Protein AF-A0A6P4HRE0-F1 (afdb_monomer_lite)

Foldseek 3Di:
DQPQPQAAQPPRDRDPPWDFQQPDWDQAPNDTGGNLVLVQLQDDPPDDRDDPPDSTHRIHHPVVSVVSRVSSNVSVVCVVVVVVVVVVVVVVVVVVVVVVVVVVVPPDPPDDDPDDDDDDDDDDDDDDDDDDDDDDDDDDD

Radius of gyration: 43.81 Å; chains: 1; bounding box: 73×57×119 Å

Organism: Drosophila kikkawai (NCBI:txid30033)

Sequence (141 aa):
MDIFENLCRTCGNECLDLLNIYEVSVKALDKTVFVAEMLSSCLPTGFPALQPTDAYPKLICRICLKKLTLVYEFNQQWVGAHSEFNVALKFEERRKRSLASKSQDLKVPELLKPREVPELPRISPEAGGAKSRSMFSAKGL

Structure (mmCIF, N/CA/C/O backbone):
data_AF-A0A6P4HRE0-F1
#
_entry.id   AF-A0A6P4HRE0-F1
#
loop_
_atom_site.group_PDB
_atom_site.id
_atom_site.type_symbol
_atom_site.label_atom_id
_atom_site.label_alt_id
_atom_site.label_comp_id
_atom_site.label_asym_id
_atom_site.label_entity_id
_atom_site.label_seq_id
_atom_site.pdbx_PDB_ins_code
_atom_site.Cartn_x
_atom_site.Cartn_y
_atom_site.Cartn_z
_atom_site.occupancy
_atom_site.B_iso_or_equiv
_atom_site.auth_seq_id
_atom_site.auth_comp_id
_atom_site.auth_asym_id
_atom_site.auth_atom_id
_atom_site.pdbx_PDB_model_num
ATOM 1 N N . MET A 1 1 ? 25.900 0.052 -15.544 1.00 49.25 1 MET A N 1
ATOM 2 C CA . MET A 1 1 ? 24.795 -0.862 -15.876 1.00 49.25 1 MET A CA 1
ATOM 3 C C . MET A 1 1 ? 24.064 -1.085 -14.572 1.00 49.25 1 MET A C 1
ATOM 5 O O . MET A 1 1 ? 24.671 -1.657 -13.671 1.00 49.25 1 MET A O 1
ATOM 9 N N . ASP A 1 2 ? 22.873 -0.506 -14.409 1.00 59.31 2 ASP A N 1
ATOM 10 C CA . ASP A 1 2 ? 22.105 -0.693 -13.179 1.00 59.31 2 ASP A CA 1
ATOM 11 C C . ASP A 1 2 ? 21.544 -2.116 -13.196 1.00 59.31 2 ASP A C 1
ATOM 13 O O . ASP A 1 2 ? 20.750 -2.489 -14.057 1.00 59.31 2 ASP A O 1
ATOM 17 N N . ILE A 1 3 ? 21.975 -2.942 -12.246 1.00 68.88 3 ILE A N 1
ATOM 18 C CA . ILE A 1 3 ? 21.598 -4.363 -12.152 1.00 68.88 3 ILE A CA 1
ATOM 19 C C . ILE A 1 3 ? 20.085 -4.586 -11.957 1.00 68.88 3 ILE A C 1
ATOM 21 O O . ILE A 1 3 ? 19.619 -5.719 -12.025 1.00 68.88 3 ILE A O 1
ATOM 25 N N . PHE A 1 4 ? 19.311 -3.521 -11.722 1.00 74.31 4 PHE A N 1
ATOM 26 C CA . PHE A 1 4 ? 17.879 -3.570 -11.430 1.00 74.31 4 PHE A CA 1
ATOM 27 C C . PHE A 1 4 ? 16.985 -2.914 -12.489 1.00 74.31 4 PHE A C 1
ATOM 29 O O . PHE A 1 4 ? 15.779 -2.834 -12.257 1.00 74.31 4 PHE A O 1
ATOM 36 N N . GLU A 1 5 ? 17.522 -2.475 -13.636 1.00 71.88 5 GLU A N 1
ATOM 37 C CA . GLU A 1 5 ? 16.743 -1.764 -14.673 1.00 71.88 5 GLU A CA 1
ATOM 38 C C . GLU A 1 5 ? 15.496 -2.536 -15.138 1.00 71.88 5 GLU A C 1
ATOM 40 O O . GLU A 1 5 ? 14.516 -1.915 -15.535 1.00 71.88 5 GLU A O 1
ATOM 45 N N . ASN A 1 6 ? 15.486 -3.870 -15.016 1.00 84.62 6 ASN A N 1
ATOM 46 C CA . ASN A 1 6 ? 14.369 -4.719 -15.439 1.00 84.62 6 ASN A CA 1
ATOM 47 C C . ASN A 1 6 ? 13.772 -5.590 -14.323 1.00 84.62 6 ASN A C 1
ATOM 49 O O . ASN A 1 6 ? 13.006 -6.507 -14.612 1.00 84.62 6 ASN A O 1
ATOM 53 N N . LEU A 1 7 ? 14.092 -5.334 -13.050 1.00 94.69 7 LEU A N 1
ATOM 54 C CA . LEU A 1 7 ? 13.613 -6.161 -11.937 1.00 94.69 7 LEU A CA 1
ATOM 55 C C . LEU A 1 7 ? 12.434 -5.513 -11.208 1.00 94.69 7 LEU A C 1
ATOM 57 O O . LEU A 1 7 ? 12.468 -4.349 -10.811 1.00 94.69 7 LEU A O 1
ATOM 61 N N . CYS A 1 8 ? 11.377 -6.290 -10.976 1.00 96.12 8 CYS A N 1
ATOM 62 C CA . CYS A 1 8 ? 10.251 -5.836 -10.168 1.00 96.12 8 CYS A CA 1
ATOM 63 C C . CYS A 1 8 ? 10.596 -5.894 -8.669 1.00 96.12 8 CYS A C 1
ATOM 65 O O . CYS A 1 8 ? 10.872 -6.966 -8.135 1.00 96.12 8 CYS A O 1
ATOM 67 N N . ARG A 1 9 ? 10.444 -4.775 -7.951 1.00 93.81 9 ARG A N 1
ATOM 68 C CA . ARG A 1 9 ? 10.691 -4.633 -6.501 1.00 93.81 9 ARG A CA 1
ATOM 69 C C . ARG A 1 9 ? 9.932 -5.647 -5.644 1.00 93.81 9 ARG A C 1
ATOM 71 O O . ARG A 1 9 ? 10.416 -6.023 -4.585 1.00 93.81 9 ARG A O 1
ATOM 78 N N . THR A 1 10 ? 8.748 -6.072 -6.085 1.00 94.31 10 THR A N 1
ATOM 79 C CA . THR A 1 10 ? 7.885 -6.983 -5.317 1.00 94.31 10 THR A CA 1
ATOM 80 C C . THR A 1 10 ? 8.158 -8.465 -5.577 1.00 94.31 10 THR A C 1
ATOM 82 O O . THR A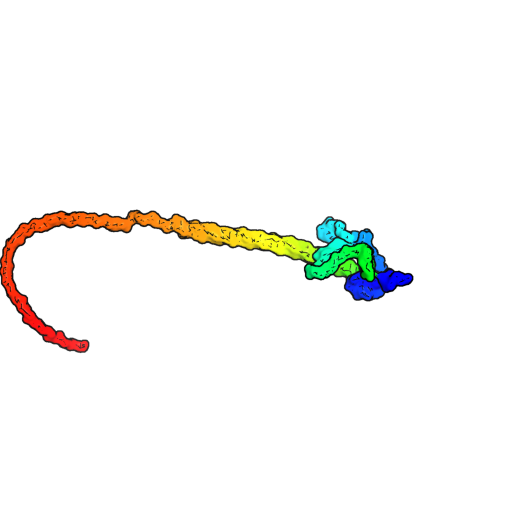 1 10 ? 8.238 -9.227 -4.622 1.00 94.31 10 THR A O 1
ATOM 85 N N . CYS A 1 11 ? 8.253 -8.910 -6.837 1.00 95.38 11 CYS A N 1
ATOM 86 C CA . CYS A 1 11 ? 8.453 -10.332 -7.148 1.00 95.38 11 CYS A CA 1
ATOM 87 C C . CYS A 1 11 ? 9.910 -10.720 -7.416 1.00 95.38 11 CYS A C 1
ATOM 89 O O . CYS A 1 11 ? 10.188 -11.909 -7.500 1.00 95.38 11 CYS A O 1
ATOM 91 N N . GLY A 1 12 ? 10.818 -9.753 -7.578 1.00 94.12 12 GLY A N 1
ATOM 92 C CA . GLY A 1 12 ? 12.234 -10.005 -7.852 1.00 94.12 12 GLY A CA 1
ATOM 93 C C . GLY A 1 12 ? 12.530 -10.595 -9.233 1.00 94.12 12 GLY A C 1
ATOM 94 O O . GLY A 1 12 ? 13.676 -10.936 -9.494 1.00 94.12 12 GLY A O 1
ATOM 95 N N . ASN A 1 13 ? 11.529 -10.715 -10.108 1.00 95.00 13 ASN A N 1
ATOM 96 C CA . ASN A 1 13 ? 11.688 -11.269 -11.451 1.00 95.00 13 ASN A CA 1
ATOM 97 C C . ASN A 1 13 ? 11.901 -10.170 -12.490 1.00 95.00 13 ASN A C 1
ATOM 99 O O . ASN A 1 13 ? 11.394 -9.050 -12.335 1.00 95.00 13 ASN A O 1
ATOM 103 N N . GLU A 1 14 ? 12.548 -10.541 -13.595 1.00 94.06 14 GLU A N 1
ATOM 104 C CA . GLU A 1 14 ? 12.536 -9.739 -14.813 1.00 94.06 14 GLU A CA 1
ATOM 105 C C . GLU A 1 14 ? 11.124 -9.707 -15.396 1.00 94.06 14 GLU A C 1
ATOM 107 O O . GLU A 1 14 ? 10.478 -10.743 -15.571 1.00 94.06 14 GLU A O 1
ATOM 112 N N . CYS A 1 15 ? 10.602 -8.506 -15.623 1.00 92.81 15 CYS A N 1
ATOM 113 C CA . CYS A 1 15 ? 9.229 -8.298 -16.070 1.00 92.81 15 CYS A CA 1
ATOM 114 C C . CYS A 1 15 ? 9.183 -7.272 -17.201 1.00 92.81 15 CYS A C 1
ATOM 116 O O . CYS A 1 15 ? 9.962 -6.326 -17.224 1.00 92.81 15 CYS A O 1
ATOM 118 N N . LEU A 1 16 ? 8.206 -7.422 -18.094 1.00 88.69 16 LEU A N 1
ATOM 119 C CA . LEU A 1 16 ? 7.876 -6.405 -19.091 1.00 88.69 16 LEU A CA 1
ATOM 120 C C . LEU A 1 16 ? 6.963 -5.327 -18.482 1.00 88.69 16 LEU A C 1
ATOM 122 O O . LEU A 1 16 ? 6.269 -5.576 -17.490 1.00 88.69 16 LEU A O 1
ATOM 126 N N . ASP A 1 17 ? 6.946 -4.144 -19.101 1.00 89.00 17 ASP A N 1
ATOM 127 C CA . ASP A 1 17 ? 6.072 -3.013 -18.749 1.00 89.00 17 ASP A CA 1
ATOM 128 C C . ASP A 1 17 ? 6.136 -2.611 -17.271 1.00 89.00 17 ASP A C 1
ATOM 130 O O . ASP A 1 17 ? 5.123 -2.471 -16.572 1.00 89.00 17 ASP A O 1
ATOM 134 N N . LEU A 1 18 ? 7.363 -2.462 -16.794 1.00 94.81 18 LEU A N 1
ATOM 135 C CA . LEU A 1 18 ? 7.682 -2.002 -15.457 1.00 94.81 18 LEU A CA 1
ATOM 136 C C . LEU A 1 18 ? 7.347 -0.516 -15.274 1.00 94.81 18 LEU A C 1
ATOM 138 O O . LEU A 1 18 ? 7.504 0.299 -16.178 1.00 94.81 18 LEU A O 1
ATOM 142 N N . LEU A 1 19 ? 6.881 -0.172 -14.077 1.00 96.19 19 LEU A N 1
ATOM 143 C CA . LEU A 1 19 ? 6.424 1.168 -13.715 1.00 96.19 19 LEU A CA 1
ATOM 144 C C . LEU A 1 19 ? 7.222 1.698 -12.525 1.00 96.19 19 LEU A C 1
ATOM 146 O O . LEU A 1 19 ? 7.431 0.960 -11.564 1.00 96.19 19 LEU A O 1
ATOM 150 N N . ASN A 1 20 ? 7.627 2.969 -12.551 1.00 95.31 20 ASN A N 1
ATOM 151 C CA . ASN A 1 20 ? 8.346 3.588 -11.437 1.00 95.31 20 ASN A CA 1
ATOM 152 C C . ASN A 1 20 ? 7.418 3.796 -10.227 1.00 95.31 20 ASN A C 1
ATOM 154 O O . ASN A 1 20 ? 6.399 4.486 -10.311 1.00 95.31 20 ASN A O 1
ATOM 158 N N . ILE A 1 21 ? 7.781 3.201 -9.086 1.00 96.25 21 ILE A N 1
ATOM 159 C CA . ILE A 1 21 ? 6.965 3.204 -7.862 1.00 96.25 21 ILE A CA 1
ATOM 160 C C . ILE A 1 21 ? 6.804 4.593 -7.229 1.00 96.25 21 ILE A C 1
ATOM 162 O O . ILE A 1 21 ? 5.880 4.784 -6.439 1.00 96.25 21 ILE A O 1
ATOM 166 N N . TYR A 1 22 ? 7.673 5.552 -7.560 1.00 95.94 22 TYR A N 1
ATOM 167 C CA . TYR A 1 22 ? 7.601 6.929 -7.054 1.00 95.94 22 TYR A CA 1
ATOM 168 C C . TYR A 1 22 ? 6.852 7.887 -7.981 1.00 95.94 22 TYR A C 1
ATOM 170 O O . TYR A 1 22 ? 6.525 8.993 -7.567 1.00 95.94 22 TYR A O 1
ATOM 178 N N . GLU A 1 23 ? 6.572 7.477 -9.216 1.00 95.81 23 GLU A N 1
ATOM 179 C CA . GLU A 1 23 ? 5.945 8.339 -10.227 1.00 95.81 23 GLU A CA 1
ATOM 180 C C . GLU A 1 23 ? 4.504 7.920 -10.527 1.00 95.81 23 GLU A C 1
ATOM 182 O O . GLU A 1 23 ? 3.673 8.747 -10.900 1.00 95.81 23 GLU A O 1
ATOM 187 N N . VAL A 1 24 ? 4.183 6.636 -10.354 1.00 96.56 24 VAL A N 1
ATOM 188 C CA . VAL A 1 24 ? 2.863 6.100 -10.691 1.00 96.56 24 VAL A CA 1
ATOM 189 C C . VAL A 1 24 ? 1.900 6.185 -9.510 1.00 96.56 24 VAL A C 1
ATOM 191 O O . VAL A 1 24 ? 2.226 5.836 -8.373 1.00 96.56 24 VAL A O 1
ATOM 194 N N . SER A 1 25 ? 0.668 6.596 -9.814 1.00 96.88 25 SER A N 1
ATOM 195 C CA . SER A 1 25 ? -0.478 6.530 -8.912 1.00 96.88 25 SER A CA 1
ATOM 196 C C . SER A 1 25 ? -1.595 5.665 -9.495 1.00 96.88 25 SER A C 1
ATOM 198 O O . SER A 1 25 ? -1.719 5.501 -10.711 1.00 96.88 25 SER A O 1
ATOM 200 N N . VAL A 1 26 ? -2.393 5.064 -8.613 1.00 96.12 26 VAL A N 1
ATOM 201 C CA . VAL A 1 26 ? -3.499 4.165 -8.958 1.00 96.12 26 VAL A CA 1
ATOM 202 C C . VAL A 1 26 ? -4.739 4.572 -8.173 1.00 96.12 26 VAL A C 1
ATOM 204 O O . VAL A 1 26 ? -4.643 5.059 -7.048 1.00 96.12 26 VAL A O 1
ATOM 207 N N . LYS A 1 27 ? -5.918 4.373 -8.767 1.00 96.12 27 LYS A N 1
ATOM 208 C CA . LYS A 1 27 ? -7.191 4.559 -8.072 1.00 96.12 27 LYS A CA 1
ATOM 209 C C . LYS A 1 27 ? -7.462 3.360 -7.149 1.00 96.12 27 LYS A C 1
ATOM 211 O O . LYS A 1 27 ? -7.508 2.234 -7.635 1.00 96.12 27 LYS A O 1
ATOM 216 N N . ALA A 1 28 ? -7.656 3.613 -5.857 1.00 94.00 28 ALA A N 1
ATOM 217 C CA . ALA A 1 28 ? -7.993 2.635 -4.822 1.00 94.00 28 ALA A CA 1
ATOM 218 C C . ALA A 1 28 ? -9.017 3.241 -3.843 1.00 94.00 28 ALA A C 1
ATOM 220 O O . ALA A 1 28 ? -8.829 4.375 -3.400 1.00 94.00 28 ALA A O 1
ATOM 221 N N . LEU A 1 29 ? -10.103 2.525 -3.519 1.00 89.69 29 LEU A N 1
ATOM 222 C CA . LEU A 1 29 ? -11.205 3.020 -2.656 1.00 89.69 29 LEU A CA 1
ATOM 223 C C . LEU A 1 29 ? -11.657 4.462 -2.992 1.00 89.69 29 LEU A C 1
ATOM 225 O O . LEU A 1 29 ? -11.786 5.315 -2.114 1.00 89.69 29 LEU A O 1
ATOM 229 N N . ASP A 1 30 ? -11.820 4.749 -4.285 1.00 90.19 30 ASP A N 1
ATOM 230 C CA . ASP A 1 30 ? -12.186 6.065 -4.838 1.00 90.19 30 ASP A CA 1
ATOM 231 C C . ASP A 1 30 ? -11.187 7.213 -4.649 1.00 90.19 30 ASP A C 1
ATOM 233 O O . ASP A 1 30 ? -11.487 8.362 -4.978 1.00 90.19 30 ASP A O 1
ATOM 237 N N . LYS A 1 31 ? -9.960 6.912 -4.225 1.00 94.00 31 LYS A N 1
ATOM 238 C CA . LYS A 1 31 ? -8.869 7.883 -4.107 1.00 94.00 31 LYS A CA 1
ATOM 239 C C . LYS A 1 31 ? -7.719 7.512 -5.028 1.00 94.00 31 LYS A C 1
ATOM 241 O O . LYS A 1 31 ? -7.478 6.341 -5.299 1.00 94.00 31 LYS A O 1
ATOM 246 N N . THR A 1 32 ? -6.993 8.511 -5.505 1.00 96.69 32 THR A N 1
ATOM 247 C CA . THR A 1 32 ? -5.733 8.296 -6.221 1.00 96.69 32 THR A CA 1
ATOM 248 C C . THR A 1 32 ? -4.603 8.223 -5.201 1.00 96.69 32 THR A C 1
ATOM 250 O O . THR A 1 32 ? -4.428 9.161 -4.428 1.00 96.69 32 THR A O 1
ATOM 253 N N . VAL A 1 33 ? -3.856 7.120 -5.195 1.00 97.00 33 VAL A N 1
ATOM 254 C CA . VAL A 1 33 ? -2.797 6.830 -4.215 1.00 97.00 33 VAL A CA 1
ATOM 255 C C . VAL A 1 33 ? -1.508 6.472 -4.951 1.00 97.00 33 VAL A C 1
ATOM 257 O O . VAL A 1 33 ? -1.541 5.760 -5.958 1.00 97.00 33 VAL A O 1
ATOM 260 N N . PHE A 1 34 ? -0.364 6.965 -4.474 1.00 97.44 34 PHE A N 1
ATOM 261 C CA . PHE A 1 34 ? 0.940 6.632 -5.054 1.00 97.44 34 PHE A CA 1
ATOM 262 C C . PHE A 1 34 ? 1.373 5.210 -4.692 1.00 97.44 34 PHE A C 1
ATOM 264 O O . PHE A 1 34 ? 1.187 4.753 -3.565 1.00 97.44 34 PHE A O 1
ATOM 271 N N . VAL A 1 35 ? 2.029 4.516 -5.624 1.00 97.25 35 VAL A N 1
ATOM 272 C CA . VAL A 1 35 ? 2.471 3.127 -5.405 1.00 97.25 35 VAL A CA 1
ATOM 273 C C . VAL A 1 35 ? 3.432 3.005 -4.215 1.00 97.25 35 VAL A C 1
ATOM 275 O O . VAL A 1 35 ? 3.305 2.074 -3.418 1.00 97.25 35 VAL A O 1
ATOM 278 N N . ALA A 1 36 ? 4.362 3.950 -4.048 1.00 96.00 36 ALA A N 1
ATOM 279 C CA . ALA A 1 36 ? 5.272 3.990 -2.902 1.00 96.00 36 ALA A CA 1
ATOM 280 C C . ALA A 1 36 ? 4.538 4.099 -1.551 1.00 96.00 36 ALA A C 1
ATOM 282 O O . ALA A 1 36 ? 4.943 3.465 -0.571 1.00 96.00 36 ALA A O 1
ATOM 283 N N . GLU A 1 37 ? 3.442 4.859 -1.498 1.00 95.31 37 GLU A N 1
ATOM 284 C CA . GLU A 1 37 ? 2.594 4.980 -0.309 1.00 95.31 37 GLU A CA 1
ATOM 285 C C . GLU A 1 37 ? 1.872 3.659 -0.022 1.00 95.31 37 GLU A C 1
ATOM 287 O O . GLU A 1 37 ? 1.895 3.166 1.108 1.00 95.31 37 GLU A O 1
ATOM 292 N N . MET A 1 38 ? 1.311 3.030 -1.061 1.00 96.31 38 MET A N 1
ATOM 293 C CA . MET A 1 38 ? 0.643 1.733 -0.935 1.00 96.31 38 MET A CA 1
ATOM 294 C C . MET A 1 38 ? 1.594 0.674 -0.370 1.00 96.31 38 MET A C 1
ATOM 296 O O . MET A 1 38 ? 1.248 0.013 0.609 1.00 96.31 38 MET A O 1
ATOM 300 N N . LEU A 1 39 ? 2.808 0.562 -0.926 1.00 95.31 39 LEU A N 1
ATOM 301 C CA . LEU A 1 39 ? 3.852 -0.331 -0.412 1.00 95.31 39 LEU A CA 1
ATOM 302 C C . LEU A 1 39 ? 4.154 -0.039 1.059 1.00 95.31 39 LEU A C 1
ATOM 304 O O . LEU A 1 39 ? 4.098 -0.949 1.879 1.00 95.31 39 LEU A O 1
ATOM 308 N N . SER A 1 40 ? 4.412 1.225 1.403 1.00 93.69 40 SER A N 1
ATOM 309 C CA . SER A 1 40 ? 4.773 1.621 2.769 1.00 93.69 40 SER A CA 1
ATOM 310 C C . SER A 1 40 ? 3.689 1.269 3.791 1.00 93.69 40 SER A C 1
ATOM 312 O O . SER A 1 40 ? 4.007 0.825 4.889 1.00 93.69 40 SER A O 1
ATOM 314 N N . SER A 1 41 ? 2.413 1.404 3.424 1.00 92.69 41 SER A N 1
ATOM 315 C CA . SER A 1 41 ? 1.286 1.077 4.310 1.00 92.69 41 SER A CA 1
ATOM 316 C C . SER A 1 41 ? 1.055 -0.425 4.520 1.00 92.69 41 SER A C 1
ATOM 318 O O . SER A 1 41 ? 0.399 -0.811 5.486 1.00 92.69 41 SER A O 1
ATOM 320 N N . CYS A 1 42 ? 1.556 -1.267 3.611 1.00 92.44 42 CYS A N 1
ATOM 321 C CA . CYS A 1 42 ? 1.340 -2.715 3.627 1.00 92.44 42 CYS A CA 1
ATOM 322 C C . CYS A 1 42 ? 2.560 -3.500 4.134 1.00 92.44 42 CYS A C 1
ATOM 324 O O . CYS A 1 42 ? 2.499 -4.726 4.228 1.00 92.44 42 CYS A O 1
ATOM 326 N N . LEU A 1 43 ? 3.676 -2.828 4.430 1.00 88.00 43 LEU A N 1
ATOM 327 C CA . LEU A 1 43 ? 4.867 -3.477 4.968 1.00 88.00 43 LEU A CA 1
ATOM 328 C C . LEU A 1 43 ? 4.681 -3.825 6.456 1.00 88.00 43 LEU A C 1
ATOM 330 O O . LEU A 1 43 ? 4.126 -3.023 7.210 1.00 88.00 43 LEU A O 1
ATOM 334 N N . PRO A 1 44 ? 5.174 -4.993 6.911 1.00 85.69 44 PRO A N 1
ATOM 335 C CA . PRO A 1 44 ? 5.178 -5.336 8.327 1.00 85.69 44 PRO A CA 1
ATOM 336 C C . PRO A 1 44 ? 5.974 -4.335 9.167 1.00 85.69 44 PRO A C 1
ATOM 338 O O . PRO A 1 44 ? 6.978 -3.770 8.723 1.00 85.69 44 PRO A O 1
ATOM 341 N N . THR A 1 45 ? 5.581 -4.186 10.429 1.00 85.75 45 THR A N 1
ATOM 342 C CA . THR A 1 45 ? 6.329 -3.395 11.406 1.00 85.75 45 THR A CA 1
ATOM 343 C C . THR A 1 45 ? 7.759 -3.932 11.531 1.00 85.75 45 THR A C 1
ATOM 345 O O . THR A 1 45 ? 7.958 -5.120 11.776 1.00 85.75 45 THR A O 1
ATOM 348 N N . GLY A 1 46 ? 8.758 -3.062 11.362 1.00 83.12 46 GLY A N 1
ATOM 349 C CA . GLY A 1 46 ? 10.180 -3.429 11.423 1.00 83.12 46 GLY A CA 1
ATOM 350 C C . GLY A 1 46 ? 10.862 -3.599 10.063 1.00 83.12 46 GLY A C 1
ATOM 351 O O . GLY A 1 46 ? 12.080 -3.758 10.022 1.00 83.12 46 GLY A O 1
ATOM 352 N N . PHE A 1 47 ? 10.124 -3.512 8.952 1.00 83.62 47 PHE A N 1
ATOM 353 C CA . PHE A 1 47 ? 10.747 -3.392 7.635 1.00 83.62 47 PHE A CA 1
ATOM 354 C C . PHE A 1 47 ? 11.324 -1.979 7.424 1.00 83.62 47 PHE A C 1
ATOM 356 O O . PHE A 1 47 ? 10.703 -1.003 7.857 1.00 83.62 47 PHE A O 1
ATOM 363 N N . PRO A 1 48 ? 12.486 -1.834 6.755 1.00 85.56 48 PRO A N 1
ATOM 364 C CA . PRO A 1 48 ? 13.030 -0.522 6.425 1.00 85.56 48 PRO A CA 1
ATOM 365 C C . PRO A 1 48 ? 12.038 0.301 5.604 1.00 85.56 48 PRO A C 1
ATOM 367 O O . PRO A 1 48 ? 11.384 -0.219 4.696 1.00 85.56 48 PRO A O 1
ATOM 370 N N . ALA A 1 49 ? 11.959 1.598 5.904 1.00 86.06 49 ALA A N 1
ATOM 371 C CA . ALA A 1 49 ? 11.152 2.523 5.122 1.00 86.06 49 ALA A CA 1
ATOM 372 C C . ALA A 1 49 ? 11.629 2.552 3.663 1.00 86.06 49 ALA A C 1
ATOM 374 O O . ALA A 1 49 ? 12.828 2.498 3.386 1.00 86.06 49 ALA A O 1
ATOM 375 N N . LEU A 1 50 ? 10.683 2.681 2.734 1.00 90.25 50 LEU A N 1
ATOM 376 C CA . LEU A 1 50 ? 10.980 2.813 1.313 1.00 90.25 50 LEU A CA 1
ATOM 377 C C . LEU A 1 50 ? 11.687 4.155 1.064 1.00 90.25 50 LEU A C 1
ATOM 379 O O . LEU A 1 50 ? 11.147 5.198 1.429 1.00 90.25 50 LEU A O 1
ATOM 383 N N . GLN A 1 51 ? 12.871 4.150 0.442 1.00 89.38 51 GLN A N 1
ATOM 384 C CA . GLN A 1 51 ? 13.634 5.380 0.183 1.00 89.38 51 GLN A CA 1
ATOM 385 C C . GLN A 1 51 ? 14.028 5.483 -1.296 1.00 89.38 51 GLN A C 1
ATOM 387 O O . GLN A 1 51 ? 14.586 4.526 -1.841 1.00 89.38 51 GLN A O 1
ATOM 392 N N . PRO A 1 52 ? 13.821 6.635 -1.965 1.00 90.50 52 PRO A N 1
ATOM 393 C CA . PRO A 1 52 ? 14.242 6.824 -3.357 1.00 90.50 52 PRO A CA 1
ATOM 394 C C . PRO A 1 52 ? 15.732 6.559 -3.583 1.00 90.50 52 PRO A C 1
ATOM 396 O O . PRO A 1 52 ? 16.117 6.071 -4.638 1.00 90.50 52 PRO A O 1
ATOM 399 N N . THR A 1 53 ? 16.552 6.791 -2.560 1.00 90.50 53 THR A N 1
ATOM 400 C CA . THR A 1 53 ? 18.003 6.581 -2.571 1.00 90.50 53 THR A CA 1
ATOM 401 C C . THR A 1 53 ? 18.436 5.157 -2.208 1.00 90.50 53 THR A C 1
ATOM 403 O O . THR A 1 53 ? 19.630 4.875 -2.231 1.00 90.50 53 THR A O 1
ATOM 406 N N . ASP A 1 54 ? 17.508 4.247 -1.864 1.00 89.62 54 ASP A N 1
ATOM 407 C CA . ASP A 1 54 ? 17.869 2.861 -1.533 1.00 89.62 54 ASP A CA 1
ATOM 408 C C . ASP A 1 54 ? 18.421 2.091 -2.750 1.00 89.62 54 ASP A C 1
ATOM 410 O O . ASP A 1 54 ? 18.082 2.394 -3.892 1.00 89.62 54 ASP A O 1
ATOM 414 N N . ALA A 1 55 ? 19.276 1.095 -2.511 1.00 88.69 55 ALA A N 1
ATOM 415 C CA . ALA A 1 55 ? 19.952 0.326 -3.563 1.00 88.69 55 ALA A CA 1
ATOM 416 C C . ALA A 1 55 ? 19.122 -0.865 -4.085 1.00 88.69 55 ALA A C 1
ATOM 418 O O . ALA A 1 55 ? 19.674 -1.876 -4.506 1.00 88.69 55 ALA A O 1
ATOM 419 N N . TYR A 1 56 ? 17.796 -0.787 -4.005 1.00 90.38 56 TYR A N 1
ATOM 420 C CA . TYR A 1 56 ? 16.885 -1.852 -4.424 1.00 90.38 56 TYR A CA 1
ATOM 421 C C . TYR A 1 56 ? 16.095 -1.423 -5.673 1.00 90.38 56 TYR A C 1
ATOM 423 O O . TYR A 1 56 ? 16.067 -0.233 -5.994 1.00 90.38 56 TYR A O 1
ATOM 431 N N . PRO A 1 57 ? 15.388 -2.341 -6.364 1.00 93.44 57 PRO A N 1
ATOM 432 C CA . PRO A 1 57 ? 14.625 -1.986 -7.558 1.00 93.44 57 PRO A CA 1
ATOM 433 C C . PRO A 1 57 ? 13.590 -0.879 -7.315 1.00 93.44 57 PRO A C 1
ATOM 435 O O . PRO A 1 57 ? 12.905 -0.861 -6.287 1.00 93.44 57 PRO A O 1
ATOM 438 N N . LYS A 1 58 ? 13.453 0.037 -8.279 1.00 94.00 58 LYS A N 1
ATOM 439 C CA . LYS A 1 58 ? 12.500 1.167 -8.224 1.00 94.00 58 LYS A CA 1
ATOM 440 C C . LYS A 1 58 ? 11.251 0.944 -9.066 1.00 94.00 58 LYS A C 1
ATOM 442 O O . LYS A 1 58 ? 10.410 1.829 -9.197 1.00 94.00 58 LYS A O 1
ATOM 447 N N . LEU A 1 59 ? 11.139 -0.245 -9.643 1.00 95.69 59 LEU A N 1
ATOM 448 C CA . LEU A 1 59 ? 10.120 -0.581 -10.613 1.00 95.69 59 LEU A CA 1
ATOM 449 C C . LEU A 1 59 ? 9.167 -1.649 -10.075 1.00 95.69 59 LEU A C 1
ATOM 451 O O . LEU A 1 59 ? 9.567 -2.523 -9.308 1.00 95.69 59 LEU A O 1
ATOM 455 N N . ILE A 1 60 ? 7.908 -1.613 -10.499 1.00 96.94 60 ILE A N 1
ATOM 456 C CA . ILE A 1 60 ? 6.897 -2.629 -10.192 1.00 96.94 60 ILE A CA 1
ATOM 457 C C . ILE A 1 60 ? 6.239 -3.126 -11.478 1.00 96.94 60 ILE A C 1
ATOM 459 O O . ILE A 1 60 ? 5.925 -2.340 -12.371 1.00 96.94 60 ILE A O 1
ATOM 463 N N . CYS A 1 61 ? 6.009 -4.434 -11.588 1.00 97.12 61 CYS A N 1
ATOM 464 C CA . CYS A 1 61 ? 5.275 -4.987 -12.723 1.00 97.12 61 CYS A CA 1
ATOM 465 C C . CYS A 1 61 ? 3.761 -4.838 -12.521 1.00 97.12 61 CYS A C 1
ATOM 467 O O . CYS A 1 61 ? 3.258 -4.804 -11.392 1.00 97.12 61 CYS A O 1
ATOM 469 N N . ARG A 1 62 ? 2.995 -4.819 -13.617 1.00 96.19 62 ARG A N 1
ATOM 470 C CA . ARG A 1 62 ? 1.530 -4.640 -13.573 1.00 96.19 62 ARG A CA 1
ATOM 471 C C . ARG A 1 62 ? 0.801 -5.707 -12.748 1.00 96.19 62 ARG A C 1
ATOM 473 O O . ARG A 1 62 ? -0.231 -5.416 -12.149 1.00 96.19 62 ARG A O 1
ATOM 480 N N . ILE A 1 63 ? 1.322 -6.935 -12.703 1.00 96.56 63 ILE A N 1
ATOM 481 C CA . ILE A 1 63 ? 0.740 -8.031 -11.911 1.00 96.56 63 ILE A CA 1
ATOM 482 C C . ILE A 1 63 ? 0.904 -7.747 -10.414 1.00 96.56 63 ILE A C 1
ATOM 484 O O . ILE A 1 63 ? -0.065 -7.844 -9.661 1.00 96.56 63 ILE A O 1
ATOM 488 N N . CYS A 1 64 ? 2.111 -7.374 -9.983 1.00 97.31 64 CYS A N 1
ATOM 489 C CA . CYS A 1 64 ? 2.379 -7.006 -8.595 1.00 97.31 64 CYS A CA 1
ATOM 490 C C . CYS A 1 64 ? 1.622 -5.745 -8.188 1.00 97.31 64 CYS A C 1
ATOM 492 O O . CYS A 1 64 ? 1.100 -5.707 -7.081 1.00 97.31 64 CYS A O 1
ATOM 494 N N . LEU A 1 65 ? 1.475 -4.773 -9.091 1.00 97.19 65 LEU A N 1
ATOM 495 C CA . LEU A 1 65 ? 0.673 -3.581 -8.839 1.00 97.19 65 LEU A CA 1
ATOM 496 C C . LEU A 1 65 ? -0.801 -3.923 -8.579 1.00 97.19 65 LEU A C 1
ATOM 498 O O . LEU A 1 65 ? -1.352 -3.488 -7.577 1.00 97.19 65 LEU A O 1
ATOM 502 N N . LYS A 1 66 ? -1.419 -4.773 -9.411 1.00 97.06 66 LYS A N 1
ATOM 503 C CA . LYS A 1 66 ? -2.802 -5.238 -9.187 1.00 97.06 66 LYS A CA 1
ATOM 504 C C . LYS A 1 66 ? -2.965 -5.940 -7.836 1.00 97.06 66 LYS A C 1
ATOM 506 O O . LYS A 1 66 ? -3.931 -5.684 -7.124 1.00 97.06 66 LYS A O 1
ATOM 511 N N . LYS A 1 67 ? -2.021 -6.816 -7.472 1.00 97.56 67 LYS A N 1
ATOM 512 C CA . LYS A 1 67 ? -2.028 -7.502 -6.168 1.00 97.56 67 LYS A CA 1
ATOM 513 C C . LYS A 1 67 ? -1.874 -6.512 -5.013 1.00 97.56 67 LYS A C 1
ATOM 515 O O . LYS A 1 67 ? -2.598 -6.618 -4.031 1.00 97.56 67 LYS A O 1
ATOM 520 N N . LEU A 1 68 ? -0.965 -5.547 -5.148 1.00 97.31 68 LEU A N 1
ATOM 521 C CA . LEU A 1 68 ?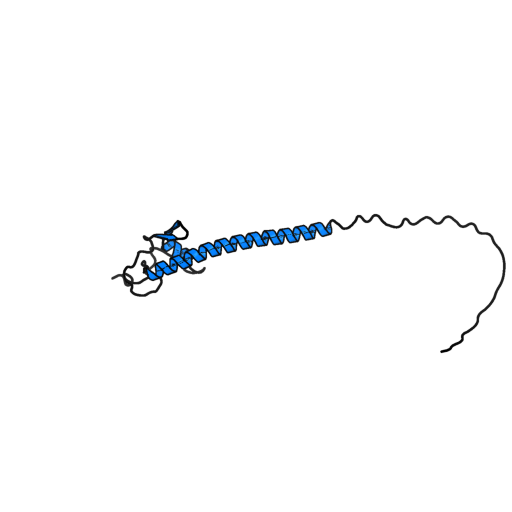 -0.747 -4.496 -4.160 1.00 97.31 68 LEU A CA 1
ATOM 522 C C . LEU A 1 68 ? -2.005 -3.648 -3.957 1.00 97.31 68 LEU A C 1
ATOM 524 O O . LEU A 1 68 ? -2.336 -3.360 -2.814 1.00 97.31 68 LEU A O 1
ATOM 528 N N . THR A 1 69 ? -2.731 -3.299 -5.024 1.00 97.56 69 THR A N 1
ATOM 529 C CA . THR A 1 69 ? -4.022 -2.605 -4.910 1.00 97.56 69 THR A CA 1
ATOM 530 C C . THR A 1 69 ? -5.000 -3.388 -4.050 1.00 97.56 69 THR A C 1
ATOM 532 O O . THR A 1 69 ? -5.484 -2.846 -3.066 1.00 97.56 69 THR A O 1
ATOM 535 N N . LEU A 1 70 ? -5.206 -4.677 -4.330 1.00 97.31 70 LEU A N 1
ATOM 536 C CA . LEU A 1 70 ? -6.114 -5.508 -3.532 1.00 97.31 70 LEU A CA 1
ATOM 537 C C . LEU A 1 70 ? -5.711 -5.568 -2.050 1.00 97.31 70 LEU A C 1
ATOM 539 O O . LEU A 1 70 ? -6.558 -5.440 -1.169 1.00 97.31 70 LEU A O 1
ATOM 543 N N . VAL A 1 71 ? -4.416 -5.742 -1.769 1.00 96.56 71 VAL A N 1
ATOM 544 C CA . VAL A 1 71 ? -3.897 -5.794 -0.392 1.00 96.56 71 VAL A CA 1
ATOM 545 C C . VAL A 1 71 ? -4.070 -4.452 0.319 1.00 96.56 71 VAL A C 1
ATOM 547 O O . VAL A 1 71 ? -4.485 -4.426 1.475 1.00 96.56 71 VAL A O 1
ATOM 550 N N . TYR A 1 72 ? -3.789 -3.343 -0.366 1.00 97.06 72 TYR A N 1
ATOM 551 C CA . TYR A 1 72 ? -3.95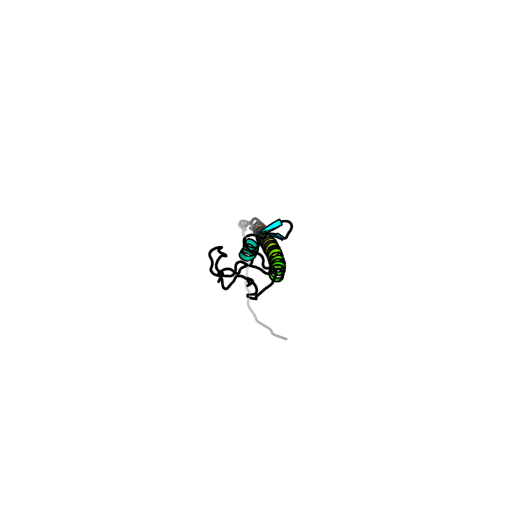2 -1.997 0.176 1.00 97.06 72 TYR A CA 1
ATOM 552 C C . TYR A 1 72 ? -5.407 -1.714 0.549 1.00 97.06 72 TYR A C 1
ATOM 554 O O . TYR A 1 72 ? -5.680 -1.299 1.673 1.00 97.06 72 TYR A O 1
ATOM 562 N N . GLU A 1 73 ? -6.344 -1.972 -0.366 1.00 96.94 73 GLU A N 1
ATOM 563 C CA . GLU A 1 73 ? -7.770 -1.734 -0.129 1.00 96.94 73 GLU A CA 1
ATOM 564 C C . GLU A 1 73 ? -8.284 -2.564 1.050 1.00 96.94 73 GLU A C 1
ATOM 566 O O . GLU A 1 73 ? -8.949 -2.029 1.940 1.00 96.94 73 GLU A O 1
ATOM 571 N N . PHE A 1 74 ? -7.899 -3.842 1.106 1.00 96.75 74 PHE A N 1
ATOM 572 C CA . PHE A 1 74 ? -8.205 -4.707 2.239 1.00 96.75 74 PHE A CA 1
ATOM 573 C C . PHE A 1 74 ? -7.631 -4.155 3.550 1.00 96.75 74 PHE A C 1
ATOM 575 O O . PHE A 1 74 ? -8.349 -4.079 4.544 1.00 96.75 74 PHE A O 1
ATOM 582 N N . ASN A 1 75 ? -6.363 -3.736 3.564 1.00 95.19 75 ASN A N 1
ATOM 583 C CA . ASN A 1 75 ? -5.712 -3.215 4.765 1.00 95.19 75 ASN A CA 1
ATOM 584 C C . ASN A 1 75 ? -6.403 -1.945 5.287 1.00 95.19 75 ASN A C 1
ATOM 586 O O . ASN A 1 75 ? -6.658 -1.832 6.484 1.00 95.19 75 ASN A O 1
ATOM 590 N N . GLN A 1 76 ? -6.770 -1.013 4.401 1.00 95.50 76 GLN A N 1
ATOM 591 C CA . GLN A 1 76 ? -7.489 0.205 4.791 1.00 95.50 76 GLN A CA 1
ATOM 592 C C . GLN A 1 76 ? -8.862 -0.111 5.396 1.00 95.50 76 GLN A C 1
ATOM 594 O O . GLN A 1 76 ? -9.219 0.425 6.447 1.00 95.50 76 GLN A O 1
ATOM 599 N N . GLN A 1 77 ? -9.616 -1.015 4.766 1.00 96.06 77 GLN A N 1
ATOM 600 C CA . GLN A 1 77 ? -10.911 -1.452 5.285 1.00 96.06 77 GLN A CA 1
ATOM 601 C C . GLN A 1 77 ? -10.770 -2.178 6.628 1.00 96.06 77 GLN A C 1
ATOM 603 O O . GLN A 1 77 ? -11.529 -1.904 7.556 1.00 96.06 77 GLN A O 1
ATOM 608 N N . TRP A 1 78 ? -9.775 -3.060 6.756 1.00 95.69 78 TRP A N 1
ATOM 609 C CA . TRP A 1 78 ? -9.480 -3.784 7.989 1.00 95.69 78 TRP A CA 1
ATOM 610 C C . TRP A 1 78 ? -9.142 -2.836 9.138 1.00 95.69 78 TRP A C 1
ATOM 612 O O . TRP A 1 78 ? -9.742 -2.938 10.205 1.00 95.69 78 TRP A O 1
ATOM 622 N N . VAL A 1 79 ? -8.218 -1.893 8.931 1.00 93.69 79 VAL A N 1
ATOM 623 C CA . VAL A 1 79 ? -7.823 -0.919 9.959 1.00 93.69 79 VAL A CA 1
ATOM 624 C C . VAL A 1 79 ? -9.020 -0.071 10.393 1.00 93.69 79 VAL A C 1
ATOM 626 O O . VAL A 1 79 ? -9.229 0.113 11.595 1.00 93.69 79 VAL A O 1
ATOM 629 N N . GLY A 1 80 ? -9.839 0.385 9.438 1.00 94.94 80 GLY A N 1
ATOM 630 C CA . GLY A 1 80 ? -11.080 1.111 9.716 1.00 94.94 80 GLY A CA 1
ATOM 631 C C . GLY A 1 80 ? -12.030 0.300 10.597 1.00 94.94 80 GLY A C 1
ATOM 632 O O . GLY A 1 80 ? -12.305 0.695 11.732 1.00 94.94 80 GLY A O 1
ATOM 633 N N . ALA A 1 81 ? -12.438 -0.881 10.133 1.00 97.12 81 ALA A N 1
ATOM 634 C CA . ALA A 1 81 ? -13.359 -1.756 10.857 1.00 97.12 81 ALA A CA 1
ATOM 635 C C . ALA A 1 81 ? -12.822 -2.174 12.237 1.00 97.12 81 ALA A C 1
ATOM 637 O O . ALA A 1 81 ? -13.558 -2.183 13.224 1.00 97.12 81 ALA A O 1
ATOM 638 N N . HIS A 1 82 ? -11.527 -2.479 12.339 1.00 96.69 82 HIS A N 1
ATOM 639 C CA . HIS A 1 82 ? -10.891 -2.849 13.600 1.00 96.69 82 HIS A CA 1
ATOM 640 C C . HIS A 1 82 ? -10.917 -1.692 14.611 1.00 96.69 82 HIS A C 1
ATOM 642 O O . HIS A 1 82 ? -11.158 -1.901 15.803 1.00 96.69 82 HIS A O 1
ATOM 648 N N . SER A 1 83 ? -10.707 -0.456 14.150 1.00 96.62 83 SER A N 1
ATOM 649 C CA . SER A 1 83 ? -10.785 0.732 15.004 1.00 96.62 83 SER A CA 1
ATOM 650 C C . SER A 1 83 ? -12.208 0.983 15.519 1.00 96.62 83 SER A C 1
ATOM 652 O O . SER A 1 83 ? -12.397 1.184 16.722 1.00 96.62 83 SER A O 1
ATOM 654 N N . GLU A 1 84 ? -13.213 0.886 14.645 1.00 96.75 84 GLU A N 1
ATOM 655 C CA . GLU A 1 84 ? -14.629 1.058 14.982 1.00 96.75 84 GLU A CA 1
ATOM 656 C C . GLU A 1 84 ? -15.095 -0.003 15.979 1.00 96.75 84 GLU A C 1
ATOM 658 O O . GLU A 1 84 ? -15.733 0.314 16.988 1.00 96.75 84 GLU A O 1
ATOM 663 N N . PHE A 1 85 ? -14.698 -1.255 15.754 1.00 97.25 85 PHE A N 1
ATOM 664 C CA . PHE A 1 85 ? -14.995 -2.358 16.654 1.00 97.25 85 PHE A CA 1
ATOM 665 C C . PHE A 1 85 ? -14.417 -2.125 18.057 1.00 97.25 85 PHE A C 1
ATOM 667 O O . PHE A 1 85 ? -15.123 -2.264 19.056 1.00 97.25 85 PHE A O 1
ATOM 674 N N . ASN A 1 86 ? -13.161 -1.682 18.157 1.00 95.88 86 ASN A N 1
ATOM 675 C CA . ASN A 1 86 ? -12.533 -1.378 19.446 1.00 95.88 86 ASN A CA 1
ATOM 676 C C . ASN A 1 86 ? -13.207 -0.209 20.182 1.00 95.88 86 ASN A C 1
ATOM 678 O O . ASN A 1 86 ? -13.264 -0.193 21.414 1.00 95.88 86 ASN A O 1
ATOM 682 N N . VAL A 1 87 ? -13.726 0.780 19.453 1.00 96.50 87 VAL A N 1
ATOM 683 C CA . VAL A 1 87 ? -14.521 1.864 20.044 1.00 96.50 87 VAL A CA 1
ATOM 684 C C . VAL A 1 87 ? -15.849 1.320 20.574 1.00 96.50 87 VAL A C 1
ATOM 686 O O . VAL A 1 87 ? -16.199 1.597 21.725 1.00 96.50 87 VAL A O 1
ATOM 689 N N . ALA A 1 88 ? -16.553 0.503 19.787 1.00 95.69 88 ALA A N 1
ATOM 690 C CA . ALA A 1 88 ? -17.809 -0.126 20.190 1.00 95.69 88 ALA A CA 1
ATOM 691 C C . ALA A 1 88 ? -17.642 -1.000 21.447 1.00 95.69 88 ALA A C 1
ATOM 693 O O . ALA A 1 88 ? -18.440 -0.888 22.382 1.00 95.69 88 ALA A O 1
ATOM 694 N N . LEU A 1 89 ? -16.562 -1.785 21.530 1.00 95.12 89 LEU A N 1
ATOM 695 C CA . LEU A 1 89 ? -16.227 -2.576 22.718 1.00 95.12 89 LEU A CA 1
ATOM 696 C C . LEU A 1 89 ? -16.067 -1.705 23.971 1.00 95.12 89 LEU A C 1
ATOM 698 O O . LEU A 1 89 ? -16.666 -1.991 25.008 1.00 95.12 89 LEU A O 1
ATOM 702 N N . LYS A 1 90 ? -15.336 -0.587 23.879 1.00 94.81 90 LYS A N 1
ATOM 703 C CA . LYS A 1 90 ? -15.160 0.337 25.015 1.00 94.81 90 LYS A CA 1
ATOM 704 C C . LYS A 1 90 ? -16.488 0.929 25.497 1.00 94.81 90 LYS A C 1
ATOM 706 O O . LYS A 1 90 ? -16.660 1.148 26.700 1.00 94.81 90 LYS A O 1
ATOM 711 N N . PHE A 1 91 ? -17.426 1.215 24.591 1.00 94.38 91 PHE A N 1
ATOM 712 C CA . PHE A 1 91 ? -18.769 1.668 24.969 1.00 94.38 91 PHE A CA 1
ATOM 713 C C . PHE A 1 91 ? -19.552 0.579 25.711 1.00 94.38 91 PHE A C 1
ATOM 715 O O . PHE A 1 91 ? -20.204 0.872 26.716 1.00 94.38 91 PHE A O 1
ATOM 722 N N . GLU A 1 92 ? -19.451 -0.669 25.263 1.00 93.69 92 GLU A N 1
ATOM 723 C CA . GLU A 1 92 ? -20.116 -1.820 25.875 1.00 93.69 92 GLU A CA 1
ATOM 724 C C . GLU A 1 92 ? -19.594 -2.097 27.297 1.00 93.69 92 GLU A C 1
ATOM 726 O O . GLU A 1 92 ? -20.377 -2.187 28.247 1.00 93.69 92 GLU A O 1
ATOM 731 N N . GLU A 1 93 ? -18.274 -2.070 27.489 1.00 93.50 93 GLU A N 1
ATOM 732 C CA . GLU A 1 93 ? -17.631 -2.194 28.803 1.00 93.50 93 GLU A CA 1
ATOM 733 C C . GLU A 1 93 ? -18.028 -1.069 29.770 1.00 93.50 93 GLU A C 1
ATOM 735 O O . GLU A 1 93 ? -18.247 -1.294 30.965 1.00 93.50 93 GLU A O 1
ATOM 740 N N . ARG A 1 94 ? -18.111 0.178 29.284 1.00 92.12 94 ARG A N 1
ATOM 741 C CA . ARG A 1 94 ? -18.575 1.320 30.094 1.00 92.12 94 ARG A CA 1
ATOM 742 C C . ARG A 1 94 ? -20.037 1.157 30.493 1.00 92.12 94 ARG A C 1
ATOM 744 O O . ARG A 1 94 ? -20.375 1.392 31.653 1.00 92.12 94 ARG A O 1
ATOM 751 N N . ARG A 1 95 ? -20.893 0.712 29.569 1.00 92.56 95 ARG A N 1
ATOM 752 C CA . ARG A 1 95 ? -22.305 0.426 29.851 1.00 92.56 95 ARG A CA 1
ATOM 753 C C . ARG A 1 95 ? -22.435 -0.649 30.931 1.00 92.56 95 ARG A C 1
ATOM 755 O O . ARG A 1 95 ? -23.139 -0.413 31.910 1.00 92.56 95 ARG A O 1
ATOM 762 N N . LYS A 1 96 ? -21.712 -1.769 30.818 1.00 91.25 96 LYS A N 1
ATOM 763 C CA . LYS A 1 96 ? -21.683 -2.832 31.842 1.00 91.25 96 LYS A CA 1
ATOM 764 C C . LYS A 1 96 ? -21.271 -2.305 33.220 1.00 91.25 96 LYS A C 1
ATOM 766 O O . LYS A 1 96 ? -21.967 -2.565 34.198 1.00 91.25 96 LYS A O 1
ATOM 771 N N . ARG A 1 97 ? -20.203 -1.499 33.296 1.00 91.12 97 ARG A N 1
ATOM 772 C CA . ARG A 1 97 ? -19.765 -0.860 34.552 1.00 91.12 97 ARG A CA 1
ATOM 773 C C . ARG A 1 97 ? -20.832 0.061 35.147 1.00 91.12 97 ARG A C 1
ATOM 775 O O . ARG A 1 97 ? -21.109 -0.035 36.335 1.00 91.12 97 ARG A O 1
ATOM 782 N N . SER A 1 98 ? -21.477 0.896 34.330 1.00 89.06 98 SER A N 1
ATOM 783 C CA . SER A 1 98 ? -22.537 1.800 34.808 1.00 89.06 98 SER A CA 1
ATOM 784 C C . SER A 1 98 ? -23.756 1.063 35.378 1.00 89.06 98 SER A C 1
ATOM 786 O O . SER A 1 98 ? -24.351 1.522 36.351 1.00 89.06 98 SER A O 1
ATOM 788 N N . LEU A 1 99 ? -24.115 -0.091 34.804 1.00 86.25 99 LEU A N 1
ATOM 789 C CA . LEU A 1 99 ? -25.202 -0.930 35.308 1.00 86.25 99 LEU A CA 1
ATOM 790 C C . LEU A 1 99 ? -24.827 -1.571 36.650 1.00 86.25 99 LEU A C 1
ATOM 792 O O . LEU A 1 99 ? -25.638 -1.554 37.571 1.00 86.25 99 LEU A O 1
ATOM 796 N N . ALA A 1 100 ? -23.587 -2.054 36.784 1.00 83.56 100 ALA A N 1
ATOM 797 C CA . ALA A 1 100 ? -23.077 -2.621 38.031 1.00 83.56 100 ALA A CA 1
ATOM 798 C C . ALA A 1 100 ? -23.015 -1.588 39.175 1.00 83.56 100 ALA A C 1
ATOM 800 O O . ALA A 1 100 ? -23.378 -1.904 40.309 1.00 83.56 100 ALA A O 1
ATOM 801 N N . SER A 1 101 ? -22.622 -0.340 38.892 1.00 77.38 101 SER A N 1
ATOM 802 C CA . SER A 1 101 ? -22.628 0.736 39.895 1.00 77.38 101 SER A CA 1
ATOM 803 C C . SER A 1 101 ? -24.048 1.095 40.349 1.00 77.38 101 SER A C 1
ATOM 805 O O . SER A 1 101 ? -24.295 1.190 41.547 1.00 77.38 101 SER A O 1
ATOM 807 N N . LYS A 1 102 ? -25.018 1.189 39.425 1.00 73.31 102 LYS A N 1
ATOM 808 C CA . LYS A 1 102 ? -26.426 1.474 39.769 1.00 73.31 102 LYS A CA 1
ATOM 809 C C . LYS A 1 102 ? -27.073 0.404 40.653 1.00 73.31 102 LYS A C 1
ATOM 811 O O . LYS A 1 102 ? -27.948 0.725 41.449 1.00 73.31 102 LYS A O 1
ATOM 816 N N . SER A 1 103 ? -26.654 -0.857 40.540 1.00 63.69 103 SER A N 1
ATOM 817 C CA . SER A 1 103 ? -27.153 -1.925 41.416 1.00 63.69 103 SER A CA 1
ATOM 818 C C . SER A 1 103 ? -26.646 -1.847 42.863 1.00 63.69 103 SER A C 1
ATOM 820 O O . SER A 1 103 ? -27.248 -2.468 43.734 1.00 63.69 103 SER A O 1
ATOM 822 N N . GLN A 1 104 ? -25.577 -1.090 43.150 1.00 59.69 104 GLN A N 1
ATOM 823 C CA . GLN A 1 104 ? -25.059 -0.928 44.517 1.00 59.69 104 GLN A CA 1
ATOM 824 C C . G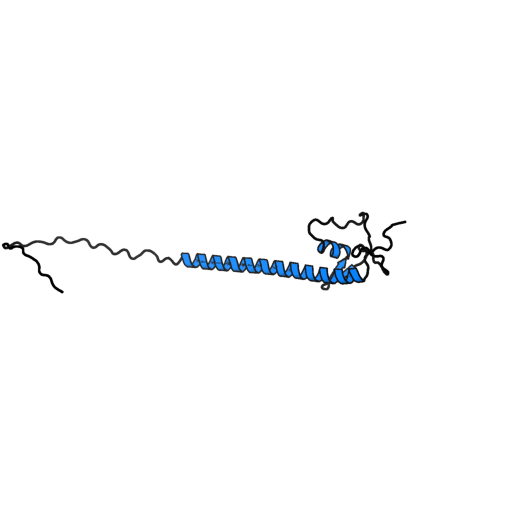LN A 1 104 ? -25.743 0.209 45.291 1.00 59.69 104 GLN A C 1
ATOM 826 O O . GLN A 1 104 ? -25.908 0.086 46.504 1.00 59.69 104 GLN A O 1
ATOM 831 N N . ASP A 1 105 ? -26.229 1.244 44.599 1.00 59.00 105 ASP A N 1
ATOM 832 C CA . ASP A 1 105 ? -26.959 2.371 45.206 1.00 59.00 105 ASP A CA 1
ATOM 833 C C . ASP A 1 105 ? -28.394 2.019 45.653 1.00 59.00 105 ASP A C 1
ATOM 835 O O . ASP A 1 105 ? -29.052 2.808 46.325 1.00 59.00 105 ASP A O 1
ATOM 839 N N . LEU A 1 106 ? -28.888 0.816 45.332 1.00 57.38 106 LEU A N 1
ATOM 840 C CA . LEU A 1 106 ? -30.194 0.311 45.784 1.00 57.38 106 LEU A CA 1
ATOM 841 C C . LEU A 1 106 ? -30.131 -0.492 47.098 1.00 57.38 106 LEU A C 1
ATOM 843 O O . LEU A 1 106 ? -31.117 -1.133 47.470 1.00 57.38 106 LEU A O 1
ATOM 847 N N . LYS A 1 107 ? -29.016 -0.457 47.846 1.00 47.03 107 LYS A N 1
ATOM 848 C CA . LYS A 1 107 ? -29.013 -0.933 49.240 1.00 47.03 107 LYS A CA 1
ATOM 849 C C . LYS A 1 107 ? -29.827 0.030 50.112 1.00 47.03 107 LYS A C 1
ATOM 851 O O . LYS A 1 107 ? -29.324 1.029 50.610 1.00 47.03 107 LYS A O 1
ATOM 856 N N . VAL A 1 108 ? -31.109 -0.312 50.220 1.00 49.59 108 VAL A N 1
ATOM 857 C CA . VAL A 1 108 ? -32.144 0.134 51.164 1.00 49.59 108 VAL A CA 1
ATOM 858 C C . VAL A 1 108 ? -31.568 0.815 52.422 1.00 49.59 108 VAL A C 1
ATOM 860 O O . VAL A 1 108 ? -30.755 0.193 53.109 1.00 49.59 108 VAL A O 1
ATOM 863 N N . PRO A 1 109 ? -32.011 2.040 52.776 1.00 43.97 109 PRO A N 1
ATOM 864 C CA . PRO A 1 109 ? -31.676 2.663 54.051 1.00 43.97 109 PRO A CA 1
ATOM 865 C C . PRO A 1 109 ? -32.058 1.746 55.215 1.00 43.97 109 PRO A C 1
ATOM 867 O O . PRO A 1 109 ? -33.202 1.303 55.325 1.00 43.97 109 PRO A O 1
ATOM 870 N N . GLU A 1 110 ? -31.088 1.474 56.082 1.00 51.50 110 GLU A N 1
ATOM 871 C CA . GLU A 1 110 ? -31.214 0.749 57.345 1.00 51.50 110 GLU A CA 1
ATOM 872 C C . GLU A 1 110 ? -32.182 1.490 58.289 1.00 51.50 110 GLU A 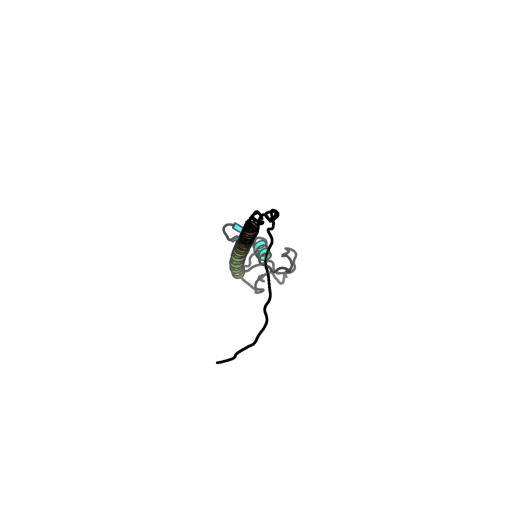C 1
ATOM 874 O O . GLU A 1 110 ? -31.772 2.235 59.174 1.00 51.50 110 GLU A O 1
ATOM 879 N N . LEU A 1 111 ? -33.491 1.343 58.070 1.00 49.84 111 LEU A N 1
ATOM 880 C CA . LEU A 1 111 ? -34.532 2.004 58.863 1.00 49.84 111 LEU A CA 1
ATOM 881 C C . LEU A 1 111 ? -35.589 1.016 59.358 1.00 49.84 111 LEU A C 1
ATOM 883 O O . LEU A 1 111 ? -36.779 1.289 59.315 1.00 49.84 111 LEU A O 1
ATOM 887 N N . LEU A 1 112 ? -35.145 -0.142 59.848 1.00 49.94 112 LEU A N 1
ATOM 888 C CA . LEU A 1 112 ? -35.949 -1.054 60.666 1.00 49.94 112 LEU A CA 1
ATOM 889 C C . LEU A 1 112 ? -35.050 -1.722 61.719 1.00 49.94 112 LEU A C 1
ATOM 891 O O . LEU A 1 112 ? -34.823 -2.928 61.686 1.00 49.94 112 LEU A O 1
ATOM 895 N N . LYS A 1 113 ? -34.521 -0.941 62.671 1.00 45.25 113 LYS A N 1
ATOM 896 C CA . LYS A 1 113 ? -34.130 -1.515 63.967 1.00 45.25 113 LYS A CA 1
ATOM 897 C C . LYS A 1 113 ? -35.395 -1.632 64.825 1.00 45.25 113 LYS A C 1
ATOM 899 O O . LYS A 1 113 ? -36.065 -0.614 65.016 1.00 45.25 113 LYS A O 1
ATOM 904 N N . PRO A 1 114 ? -35.756 -2.829 65.323 1.00 41.56 114 PRO A N 1
ATOM 905 C CA . PRO A 1 114 ? -36.831 -2.974 66.295 1.00 41.56 114 PRO A CA 1
ATOM 906 C C . PRO A 1 114 ? -36.524 -2.105 67.516 1.00 41.56 114 PRO A C 1
ATOM 908 O O . PRO A 1 114 ? -35.444 -2.185 68.095 1.00 41.56 114 PRO A O 1
ATOM 911 N N . ARG A 1 115 ? -37.462 -1.229 67.869 1.00 46.38 115 ARG A N 1
ATOM 912 C CA . ARG A 1 115 ? -37.372 -0.360 69.041 1.00 46.38 115 ARG A CA 1
ATOM 913 C C . ARG A 1 115 ? -37.541 -1.236 70.285 1.00 46.38 115 ARG A C 1
ATOM 915 O O . ARG A 1 115 ? -38.628 -1.767 70.496 1.00 46.38 115 ARG A O 1
ATOM 922 N N . GLU A 1 116 ? -36.485 -1.402 71.078 1.00 44.31 116 GLU A N 1
ATOM 923 C CA . GLU A 1 116 ? -36.584 -2.032 72.398 1.00 44.31 116 GLU A CA 1
ATOM 924 C C . GLU A 1 116 ? -37.532 -1.195 73.268 1.00 44.31 116 GLU A C 1
ATOM 926 O O . GLU A 1 116 ? -37.341 0.009 73.461 1.00 44.31 116 GLU A O 1
ATOM 931 N N . VAL A 1 117 ? -38.619 -1.821 73.714 1.00 47.62 117 VAL A N 1
ATOM 932 C CA . VAL A 1 117 ? -39.611 -1.205 74.595 1.00 47.62 117 VAL A CA 1
ATOM 933 C C . VAL A 1 117 ? -39.085 -1.313 76.031 1.00 47.62 117 VAL A C 1
ATOM 935 O O . VAL A 1 117 ? -38.743 -2.421 76.441 1.00 47.62 117 VAL A O 1
ATOM 938 N N . PRO A 1 118 ? -39.025 -0.222 76.815 1.00 42.59 118 PRO A N 1
ATOM 939 C CA . PRO A 1 118 ? -38.650 -0.306 78.224 1.00 42.59 118 PRO A CA 1
ATOM 940 C C . PRO A 1 118 ? -39.677 -1.132 79.014 1.00 42.59 118 PRO A C 1
ATOM 942 O O . PRO A 1 118 ? -40.870 -0.820 78.993 1.00 42.59 118 PRO A O 1
ATOM 945 N N . GLU A 1 119 ? -39.224 -2.178 79.711 1.00 44.66 119 GLU A N 1
ATOM 946 C CA . GLU A 1 119 ? -40.063 -2.944 80.637 1.00 44.66 119 GLU A CA 1
ATOM 947 C C . GLU A 1 119 ? -40.527 -2.053 81.799 1.00 44.66 119 GLU A C 1
ATOM 949 O O . GLU A 1 119 ? -39.725 -1.483 82.541 1.00 44.66 119 GLU A O 1
ATOM 954 N N . LEU A 1 120 ? -41.847 -1.935 81.961 1.00 46.56 120 LEU A N 1
ATOM 955 C CA . LEU A 1 120 ? -42.471 -1.325 83.135 1.00 46.56 120 LEU A CA 1
ATOM 956 C C . LEU A 1 120 ? -42.385 -2.281 84.342 1.00 46.56 120 LEU A C 1
ATOM 958 O O . LEU A 1 120 ? -42.550 -3.492 84.161 1.00 46.56 120 LEU A O 1
ATOM 962 N N . PRO A 1 121 ? -42.197 -1.775 85.578 1.00 42.78 121 PRO A N 1
ATOM 963 C CA . PRO A 1 121 ? -42.039 -2.624 86.755 1.00 42.78 121 PRO A CA 1
ATOM 964 C C . PRO A 1 121 ? -43.324 -3.408 87.041 1.00 42.78 121 PRO A C 1
ATOM 966 O O . PRO A 1 121 ? -44.380 -2.821 87.288 1.00 42.78 121 PRO A O 1
ATOM 969 N N . ARG A 1 122 ? -43.242 -4.745 87.040 1.00 43.62 122 ARG A N 1
ATOM 970 C CA . ARG A 1 122 ? -44.330 -5.597 87.535 1.00 43.62 122 ARG A CA 1
ATOM 971 C C . ARG A 1 122 ? -44.332 -5.581 89.058 1.00 43.62 122 ARG A C 1
ATOM 973 O O . ARG A 1 122 ? -43.390 -6.022 89.706 1.00 43.62 122 ARG A O 1
ATOM 980 N N . ILE A 1 123 ? -45.424 -5.064 89.596 1.00 40.28 123 ILE A N 1
ATOM 981 C CA . ILE A 1 123 ? -45.766 -5.061 91.013 1.00 40.28 123 ILE A CA 1
ATOM 982 C C . ILE A 1 123 ? -46.188 -6.491 91.387 1.00 40.28 123 ILE A C 1
ATOM 984 O O . ILE A 1 123 ? -47.078 -7.057 90.749 1.00 40.28 123 ILE A O 1
ATOM 988 N N . SER A 1 124 ? -45.531 -7.082 92.385 1.00 42.62 124 SER A N 1
ATOM 989 C CA . SER A 1 124 ? -45.896 -8.382 92.968 1.00 42.62 124 SER A CA 1
ATOM 990 C C . SER A 1 124 ? -47.244 -8.316 93.690 1.00 42.62 124 SER A C 1
ATOM 992 O O . SER A 1 124 ? -47.593 -7.279 94.258 1.00 42.62 124 SER A O 1
ATOM 994 N N . PRO A 1 125 ? -47.938 -9.458 93.795 1.00 38.75 125 PRO A N 1
ATOM 995 C CA . PRO A 1 125 ? -48.378 -9.874 95.121 1.00 38.75 125 PRO A CA 1
ATOM 996 C C . PRO A 1 125 ? -48.011 -11.324 95.446 1.00 38.75 125 PRO A C 1
ATOM 998 O O . PRO A 1 125 ? -47.954 -12.209 94.593 1.00 38.75 125 PRO A O 1
ATOM 1001 N N . GLU A 1 126 ? -47.742 -11.511 96.731 1.00 38.25 126 GLU A N 1
ATOM 1002 C CA . GLU A 1 126 ? -47.407 -12.754 97.408 1.00 38.25 126 GLU A CA 1
ATOM 1003 C C . GLU A 1 126 ? -48.554 -13.777 97.402 1.00 38.25 126 GLU A C 1
ATOM 1005 O O . GLU A 1 126 ? -49.723 -13.411 97.490 1.00 38.25 126 GLU A O 1
ATOM 1010 N N . ALA A 1 127 ? -48.196 -15.066 97.407 1.00 35.56 127 ALA A N 1
ATOM 1011 C CA . ALA A 1 127 ? -48.365 -15.973 98.556 1.00 35.56 127 ALA A CA 1
ATOM 1012 C C . ALA A 1 127 ? -48.661 -17.422 98.122 1.00 35.56 127 ALA A C 1
ATOM 1014 O O . ALA A 1 127 ? -49.602 -17.685 97.381 1.00 35.56 127 ALA A O 1
ATOM 1015 N N . GLY A 1 128 ? -47.912 -18.374 98.698 1.00 31.02 128 GLY A N 1
ATOM 1016 C CA . GLY A 1 128 ? -48.428 -19.723 98.970 1.00 31.02 128 GLY A CA 1
ATOM 1017 C C . GLY A 1 128 ? -47.715 -20.913 98.317 1.00 31.02 128 GLY A C 1
ATOM 1018 O O . GLY A 1 128 ? -48.162 -21.428 97.306 1.00 31.02 128 GLY A O 1
ATOM 1019 N N . GLY A 1 129 ? -46.697 -21.444 99.005 1.00 30.78 129 GLY A N 1
ATOM 1020 C CA . GLY A 1 129 ? -46.748 -22.840 99.469 1.00 30.78 129 GLY A CA 1
ATOM 1021 C C . GLY A 1 129 ? -46.360 -24.002 98.533 1.00 30.78 129 GLY A C 1
ATOM 1022 O O . GLY A 1 129 ? -47.153 -24.473 97.735 1.00 30.78 129 GLY A O 1
ATOM 1023 N N . ALA A 1 130 ? -45.211 -24.604 98.871 1.00 33.25 130 ALA A N 1
ATOM 1024 C CA . ALA A 1 130 ? -44.971 -26.053 99.015 1.00 33.25 130 ALA A CA 1
ATOM 1025 C C . ALA A 1 130 ? -44.750 -26.983 97.787 1.00 33.25 130 ALA A C 1
ATOM 1027 O O . ALA A 1 130 ? -45.665 -27.396 97.093 1.00 33.25 130 ALA A O 1
ATOM 1028 N N . LYS A 1 131 ? -43.490 -27.456 97.707 1.00 38.06 131 LYS A N 1
ATOM 1029 C CA . LYS A 1 131 ? -42.993 -28.852 97.557 1.00 38.06 131 LYS A CA 1
ATOM 1030 C C . LYS A 1 131 ? -43.682 -29.824 96.577 1.00 38.06 131 LYS A C 1
ATOM 1032 O O . LYS A 1 131 ? -44.793 -30.266 96.828 1.00 38.06 131 LYS A O 1
ATOM 1037 N N . SER A 1 132 ? -42.877 -30.407 95.677 1.00 36.69 132 SER A N 1
ATOM 1038 C CA . SER A 1 132 ? -42.564 -31.862 95.535 1.00 36.69 132 SER A CA 1
ATOM 1039 C C . SER A 1 132 ? -41.999 -32.133 94.121 1.00 36.69 132 SER A C 1
ATOM 1041 O O . SER A 1 132 ? -42.518 -31.619 93.146 1.00 36.69 132 SER A O 1
ATOM 1043 N N . ARG A 1 133 ? -40.764 -32.633 93.968 1.00 35.91 133 ARG A N 1
ATOM 1044 C CA . ARG A 1 133 ? -40.235 -34.019 94.033 1.00 35.91 133 ARG A CA 1
ATOM 1045 C C . ARG A 1 133 ? -40.145 -34.692 92.645 1.00 35.91 133 ARG A C 1
ATOM 1047 O O . ARG A 1 133 ? -41.072 -34.672 91.853 1.00 35.91 133 ARG A O 1
ATOM 1054 N N . SER A 1 134 ? -38.973 -35.279 92.415 1.00 37.47 134 SER A N 1
ATOM 1055 C CA . SER A 1 134 ? -38.505 -36.074 91.271 1.00 37.47 134 SER A CA 1
ATOM 1056 C C . SER A 1 134 ? -39.343 -37.317 90.945 1.00 37.47 134 SER A C 1
ATOM 1058 O O . SER A 1 134 ? -39.852 -37.921 91.886 1.00 37.47 134 SER A O 1
ATOM 1060 N N . MET A 1 135 ? -39.274 -37.822 89.702 1.00 38.56 135 MET A N 1
ATOM 1061 C CA . MET A 1 135 ? -38.711 -39.154 89.365 1.00 38.56 135 MET A CA 1
ATOM 1062 C C . MET A 1 135 ? -38.914 -39.563 87.884 1.00 38.56 135 MET A C 1
ATOM 1064 O O . MET A 1 135 ? -40.001 -39.438 87.343 1.00 38.56 135 MET A O 1
ATOM 1068 N N . PHE A 1 136 ? -37.829 -40.093 87.300 1.00 38.19 136 PHE A N 1
ATOM 1069 C CA . PHE A 1 136 ? -37.693 -41.269 86.414 1.00 38.19 136 PHE A CA 1
ATOM 1070 C C . PHE A 1 136 ? -38.664 -41.569 85.240 1.00 38.19 136 PHE A C 1
ATOM 1072 O O . PHE A 1 136 ? -39.806 -41.955 85.430 1.00 38.19 136 PHE A O 1
ATOM 1079 N N . SER A 1 137 ? -38.078 -41.553 84.029 1.00 37.53 137 SER A N 1
ATOM 1080 C CA . SER A 1 137 ? -37.790 -42.685 83.106 1.00 37.53 137 SER A CA 1
ATOM 1081 C C . SER A 1 137 ? -38.831 -43.788 82.807 1.00 37.53 137 SER A C 1
ATOM 1083 O O . SER A 1 137 ? -39.161 -44.576 83.686 1.00 37.53 137 SER A O 1
ATOM 1085 N N . ALA A 1 138 ? -39.147 -43.964 81.511 1.00 40.38 138 ALA A N 1
ATOM 1086 C CA . ALA A 1 138 ? -39.316 -45.245 80.781 1.00 40.38 138 ALA A CA 1
ATOM 1087 C C . ALA A 1 138 ? -39.398 -44.937 79.258 1.00 40.38 138 ALA A C 1
ATOM 1089 O O . ALA A 1 138 ? -40.229 -44.136 78.851 1.00 40.38 138 ALA A O 1
ATOM 1090 N N . LYS A 1 139 ? -38.394 -45.262 78.425 1.00 38.97 139 LYS A N 1
ATOM 1091 C CA . LYS A 1 139 ? -38.221 -46.471 77.578 1.00 38.97 139 LYS A CA 1
ATOM 1092 C C . LYS A 1 139 ? -39.417 -46.891 76.698 1.00 38.97 139 LYS A C 1
ATOM 1094 O O . LYS A 1 139 ? -40.440 -47.301 77.228 1.00 38.97 139 LYS A O 1
ATOM 1099 N N . GLY A 1 140 ? 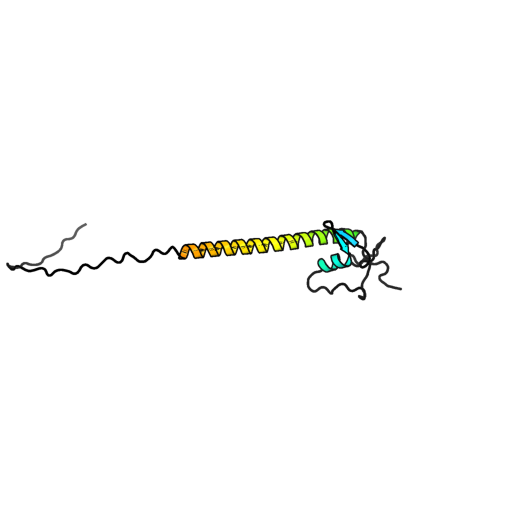-39.147 -47.004 75.388 1.00 38.78 140 GLY A N 1
ATOM 1100 C CA . GLY A 1 140 ? -39.597 -48.125 74.546 1.00 38.78 140 GLY A CA 1
ATOM 1101 C C . GLY A 1 140 ? -40.381 -47.759 73.283 1.00 38.78 140 GLY A C 1
ATOM 1102 O O . GLY A 1 140 ? -41.591 -47.588 73.364 1.00 38.78 140 GLY A O 1
ATOM 1103 N N . LEU A 1 141 ? -39.717 -47.701 72.124 1.00 38.06 141 LEU A N 1
ATOM 1104 C CA . LEU A 1 141 ? -39.681 -48.765 71.101 1.00 38.06 141 LEU A CA 1
ATOM 1105 C C . LEU A 1 141 ? -38.669 -48.403 70.007 1.00 38.06 141 LEU A C 1
ATOM 1107 O O . LEU A 1 141 ? -38.606 -47.210 69.641 1.00 38.06 141 LEU A O 1
#

Secondary structure (DSSP, 8-state):
--TTTTBBTTT-SB-SS-EETTT-EEEETTEEEEHHHHHHHHSPTTSPPP-TTSSS--EE-HHHHHHHHHHHHHHHHHHHHHHHHHHHHHHHHHHHHHHHHHHHTT---------PPPPPPPPP-----------------

pLDDT: mean 78.42, std 23.11, range [30.78, 97.56]

InterPro domains:
  IPR012934 Zinc finger, AD-type [PF07776] (7-86)
  IPR012934 Zinc finger, AD-type [PS51915] (6-88)
  IPR012934 Zinc finger, AD-type [SM00868] (7-88)